Protein AF-A0A5Z2PN87-F1 (afdb_monomer_lite)

Organism: Salmonella enterica (NCBI:txid28901)

Secondary structure (DSSP, 8-state):
-HHHHHHHHHHHHHHHHHS---PPPPP------S----S-STHHHHHHHTTS-HHHHHHHHPPSTT-HHHHHHH--

pLDDT: mean 81.68, std 16.42, range [54.25, 97.56]

Structure (mmCIF, N/CA/C/O backbone):
data_AF-A0A5Z2PN87-F1
#
_entry.id   AF-A0A5Z2PN87-F1
#
loop_
_atom_site.group_PDB
_atom_site.id
_atom_site.type_symbol
_atom_site.label_atom_id
_atom_site.label_alt_id
_atom_site.label_comp_id
_atom_site.label_asym_id
_atom_site.label_entity_id
_atom_site.label_seq_id
_atom_site.pdbx_PDB_ins_code
_atom_site.Cartn_x
_atom_site.Cartn_y
_atom_site.Cartn_z
_atom_site.occupancy
_atom_site.B_iso_or_equiv
_atom_site.auth_seq_id
_atom_site.auth_comp_id
_atom_site.auth_asym_id
_atom_site.auth_atom_id
_atom_site.pdbx_PDB_model_num
ATOM 1 N N . MET A 1 1 ? 49.199 4.966 -33.720 1.00 55.34 1 MET A N 1
ATOM 2 C CA . MET A 1 1 ? 47.799 5.340 -34.057 1.00 55.34 1 MET A CA 1
ATOM 3 C C . MET A 1 1 ? 46.799 4.178 -34.031 1.00 55.34 1 MET A C 1
ATOM 5 O O . MET A 1 1 ? 45.685 4.405 -33.584 1.00 55.34 1 MET A O 1
ATOM 9 N N . LYS A 1 2 ? 47.146 2.954 -34.469 1.00 57.59 2 LYS A N 1
ATOM 10 C CA . LYS A 1 2 ? 46.189 1.825 -34.567 1.00 57.59 2 LYS A CA 1
ATOM 11 C C . LYS A 1 2 ? 45.680 1.289 -33.214 1.00 57.59 2 LYS A C 1
ATOM 13 O O . LYS A 1 2 ? 44.504 0.975 -33.085 1.00 57.59 2 LYS A O 1
ATOM 18 N N . THR A 1 3 ? 46.533 1.259 -32.192 1.00 57.53 3 THR A N 1
ATOM 19 C CA . THR A 1 3 ? 46.209 0.765 -30.839 1.00 57.53 3 THR A CA 1
ATOM 20 C C . THR A 1 3 ? 45.216 1.655 -30.088 1.00 57.53 3 THR A C 1
ATOM 22 O O . THR A 1 3 ? 44.276 1.149 -29.486 1.00 57.53 3 THR A O 1
ATOM 25 N N . HIS A 1 4 ? 45.343 2.981 -30.186 1.00 56.38 4 HIS A N 1
ATOM 26 C CA . HIS A 1 4 ? 44.392 3.913 -29.562 1.00 56.38 4 HIS A CA 1
ATOM 27 C C . HIS A 1 4 ? 43.006 3.887 -30.218 1.00 56.38 4 HIS A C 1
ATOM 29 O O . HIS A 1 4 ? 42.006 4.117 -29.543 1.00 56.38 4 HIS A O 1
ATOM 35 N N . HIS A 1 5 ? 42.934 3.583 -31.518 1.00 58.72 5 HIS A N 1
ATOM 36 C CA . HIS A 1 5 ? 41.660 3.404 -32.212 1.00 58.72 5 HIS A CA 1
ATOM 37 C C . HIS A 1 5 ? 40.937 2.138 -31.746 1.00 58.72 5 HIS A C 1
ATOM 39 O O . HIS A 1 5 ? 39.737 2.186 -31.499 1.00 58.72 5 HIS A O 1
ATOM 45 N N . LEU A 1 6 ? 41.676 1.040 -31.557 1.00 58.25 6 LEU A N 1
ATOM 46 C CA . LEU A 1 6 ? 41.124 -0.224 -31.072 1.00 58.25 6 LEU A CA 1
ATOM 47 C C . LEU A 1 6 ? 40.584 -0.095 -29.637 1.00 58.25 6 LEU A C 1
ATOM 49 O O . LEU A 1 6 ? 39.470 -0.524 -29.356 1.00 58.25 6 LEU A O 1
ATOM 53 N N . ILE A 1 7 ? 41.331 0.579 -28.754 1.00 61.66 7 ILE A N 1
ATOM 54 C CA . ILE A 1 7 ? 40.911 0.835 -27.364 1.00 61.66 7 ILE A CA 1
ATOM 55 C C . ILE A 1 7 ? 39.638 1.692 -27.322 1.00 61.66 7 ILE A C 1
ATOM 57 O O . ILE A 1 7 ? 38.727 1.406 -26.549 1.00 61.66 7 ILE A O 1
ATOM 61 N N . ARG A 1 8 ? 39.541 2.715 -28.180 1.00 60.12 8 ARG A N 1
ATOM 62 C CA . ARG A 1 8 ? 38.350 3.573 -28.261 1.00 60.12 8 ARG A CA 1
ATOM 63 C C . ARG A 1 8 ? 37.110 2.815 -28.732 1.00 60.12 8 ARG A C 1
ATOM 65 O O . ARG A 1 8 ? 36.052 3.011 -28.152 1.00 60.12 8 ARG A O 1
ATOM 72 N N . VAL A 1 9 ? 37.250 1.930 -29.720 1.00 61.44 9 VAL A N 1
ATOM 73 C CA . VAL A 1 9 ? 36.135 1.123 -30.249 1.00 61.44 9 VAL A CA 1
ATOM 74 C C . VAL A 1 9 ? 35.618 0.120 -29.211 1.00 61.44 9 VAL A C 1
ATOM 76 O O . VAL A 1 9 ? 34.407 -0.022 -29.041 1.00 61.44 9 VAL A O 1
ATOM 79 N N . VAL A 1 10 ? 36.519 -0.527 -28.465 1.00 63.16 10 VAL A N 1
ATOM 80 C CA . VAL A 1 10 ? 36.144 -1.451 -27.380 1.00 63.16 10 VAL A CA 1
ATOM 81 C C . VAL A 1 10 ? 35.446 -0.706 -26.237 1.00 63.16 10 VAL A C 1
ATOM 83 O O . VAL A 1 10 ? 34.423 -1.172 -25.741 1.00 63.16 10 VAL A O 1
ATOM 86 N N . ALA A 1 11 ? 35.934 0.481 -25.866 1.00 60.94 11 ALA A N 1
ATOM 87 C CA . ALA A 1 11 ? 35.310 1.303 -24.829 1.00 60.94 11 ALA A CA 1
ATOM 88 C C . ALA A 1 11 ? 33.893 1.774 -25.213 1.00 60.94 11 ALA A C 1
ATOM 90 O O . ALA A 1 11 ? 32.994 1.759 -24.375 1.00 60.94 11 ALA A O 1
ATOM 91 N N . SER A 1 12 ? 33.661 2.139 -26.479 1.00 60.12 12 SER A N 1
ATOM 92 C CA . SER A 1 12 ? 32.333 2.547 -26.957 1.00 60.12 12 SER A CA 1
ATOM 93 C C . SER A 1 12 ? 31.332 1.389 -27.038 1.00 60.12 12 SER A C 1
ATOM 95 O O . SER A 1 12 ? 30.154 1.585 -26.753 1.00 60.12 12 SER A O 1
ATOM 97 N N . LEU A 1 13 ? 31.785 0.173 -27.364 1.00 59.72 13 LEU A N 1
ATOM 98 C CA . LEU A 1 13 ? 30.917 -1.008 -27.388 1.00 59.72 13 LEU A CA 1
ATOM 99 C C . LEU A 1 13 ? 30.534 -1.457 -25.966 1.00 59.72 13 LEU A C 1
ATOM 101 O O . LEU A 1 13 ? 29.399 -1.862 -25.730 1.00 59.72 13 LEU A O 1
ATOM 105 N N . ALA A 1 14 ? 31.452 -1.309 -25.006 1.00 60.78 14 ALA A N 1
ATOM 106 C CA . ALA A 1 14 ? 31.182 -1.564 -23.594 1.00 60.78 14 ALA A CA 1
ATOM 107 C C . ALA A 1 14 ? 30.173 -0.565 -22.993 1.00 60.78 14 ALA A C 1
ATOM 109 O O . ALA A 1 14 ? 29.323 -0.980 -22.213 1.00 60.78 14 ALA A O 1
ATOM 110 N N . MET A 1 15 ? 30.211 0.718 -23.387 1.00 61.28 15 MET A N 1
ATOM 111 C CA . MET A 1 15 ? 29.207 1.711 -22.961 1.00 61.28 15 MET A CA 1
ATOM 112 C C . MET A 1 15 ? 27.797 1.418 -23.495 1.00 61.28 15 MET A C 1
ATOM 114 O O . MET A 1 15 ? 26.822 1.657 -22.792 1.00 61.28 15 MET A O 1
ATOM 118 N N . LEU A 1 16 ? 27.677 0.873 -24.709 1.00 57.84 16 LEU A N 1
ATOM 119 C CA . LEU A 1 16 ? 26.389 0.445 -25.277 1.00 57.84 16 LEU A CA 1
ATOM 120 C C . LEU A 1 16 ? 25.820 -0.802 -24.580 1.00 57.84 16 LEU A C 1
ATOM 122 O O . LEU A 1 16 ? 24.606 -0.968 -24.511 1.00 57.84 16 LEU A O 1
ATOM 126 N N . ALA A 1 17 ? 26.684 -1.665 -24.039 1.00 59.00 17 ALA A N 1
ATOM 127 C CA . ALA A 1 17 ? 26.270 -2.828 -23.253 1.00 59.00 17 ALA A CA 1
ATOM 128 C C . ALA A 1 17 ? 25.887 -2.473 -21.80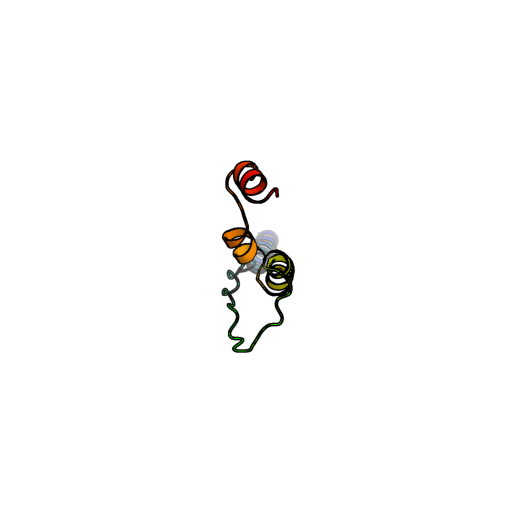2 1.00 59.00 17 ALA A C 1
ATOM 130 O O . ALA A 1 17 ? 25.139 -3.218 -21.172 1.00 59.00 17 ALA A O 1
ATOM 131 N N . THR A 1 18 ? 26.385 -1.352 -21.264 1.00 56.94 18 THR A N 1
ATOM 132 C CA . THR A 1 18 ? 26.067 -0.867 -19.907 1.00 56.94 18 THR A CA 1
ATOM 133 C C . THR A 1 18 ? 25.006 0.225 -19.869 1.00 56.94 18 THR A C 1
ATOM 135 O O . THR A 1 18 ? 24.478 0.499 -18.789 1.00 56.94 18 THR A O 1
ATOM 138 N N . SER A 1 19 ? 24.611 0.795 -21.013 1.00 56.28 19 SER A N 1
ATOM 139 C CA . SER A 1 19 ? 23.323 1.474 -21.145 1.00 56.28 19 SER A CA 1
ATOM 140 C C . SER A 1 19 ? 22.229 0.414 -21.114 1.00 56.28 19 SER A C 1
ATOM 142 O O . SER A 1 19 ? 21.639 0.066 -22.137 1.00 56.28 19 SER A O 1
ATOM 144 N N . GLY A 1 20 ? 22.006 -0.151 -19.926 1.00 55.00 20 GLY A N 1
ATOM 145 C CA . GLY A 1 20 ? 20.803 -0.891 -19.628 1.00 55.00 20 GLY A CA 1
ATOM 146 C C . GLY A 1 20 ? 19.653 -0.015 -20.080 1.00 55.00 20 GLY A C 1
ATOM 147 O O . GLY A 1 20 ? 19.407 1.047 -19.507 1.00 55.00 20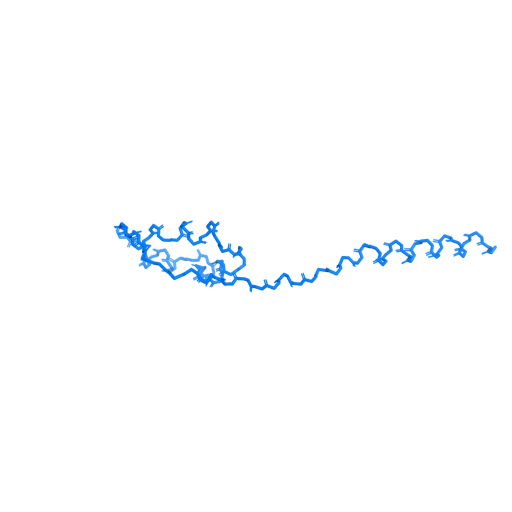 GLY A O 1
ATOM 148 N N . LEU A 1 21 ? 18.998 -0.436 -21.157 1.00 54.25 21 LEU A N 1
ATOM 149 C CA . LEU A 1 21 ? 17.654 -0.006 -21.460 1.00 54.25 21 LEU A CA 1
ATOM 150 C C . LEU A 1 21 ? 16.842 -0.479 -20.258 1.00 54.25 21 LEU A C 1
ATOM 152 O O . LEU A 1 21 ? 16.350 -1.604 -20.222 1.00 54.25 21 LEU A O 1
ATOM 156 N N . ALA A 1 22 ? 16.801 0.353 -19.219 1.00 58.06 22 ALA A N 1
ATOM 157 C CA . ALA A 1 22 ? 15.827 0.271 -18.160 1.00 58.06 22 ALA A CA 1
ATOM 158 C C . ALA A 1 22 ? 14.501 0.619 -18.830 1.00 58.06 22 ALA A C 1
ATOM 160 O O . ALA A 1 22 ? 14.006 1.740 -18.745 1.00 58.06 22 ALA A O 1
ATOM 161 N N . TYR A 1 23 ? 13.986 -0.328 -19.613 1.00 57.16 23 TYR A N 1
ATOM 162 C CA . TYR A 1 23 ? 12.595 -0.330 -19.991 1.00 57.16 23 TYR A CA 1
ATOM 163 C C . TYR A 1 23 ? 11.846 -0.260 -18.667 1.00 57.16 23 TYR A C 1
ATOM 165 O O . TYR A 1 23 ? 12.025 -1.134 -17.818 1.00 57.16 23 TYR A O 1
ATOM 173 N N . ALA A 1 24 ? 11.107 0.831 -18.453 1.00 63.50 24 ALA A N 1
ATOM 174 C CA . ALA A 1 24 ? 10.150 0.887 -17.365 1.00 63.50 24 ALA A CA 1
ATOM 175 C C . ALA A 1 24 ? 9.297 -0.376 -17.497 1.00 63.50 24 ALA A C 1
ATOM 177 O O . ALA A 1 24 ? 8.706 -0.600 -18.556 1.00 63.50 24 ALA A O 1
ATOM 178 N N . GLU A 1 25 ? 9.352 -1.253 -16.492 1.00 70.44 25 GLU A N 1
ATOM 179 C CA . GLU A 1 25 ? 8.554 -2.469 -16.518 1.00 70.44 25 GLU A CA 1
ATOM 180 C C . GLU A 1 25 ? 7.089 -2.044 -16.670 1.00 70.44 25 GLU A C 1
ATOM 182 O O . GLU A 1 25 ? 6.625 -1.122 -15.999 1.00 70.44 25 GLU A O 1
ATOM 187 N N . GLU A 1 26 ? 6.385 -2.644 -17.627 1.00 82.12 26 GLU A N 1
ATOM 188 C CA . GLU A 1 26 ? 4.984 -2.319 -17.861 1.00 82.12 26 GLU A CA 1
ATOM 189 C C . GLU A 1 26 ? 4.176 -2.661 -16.605 1.00 82.12 26 GLU A C 1
ATOM 191 O O . GLU A 1 26 ? 4.261 -3.782 -16.093 1.00 82.12 26 GLU A O 1
ATOM 196 N N . TYR A 1 27 ? 3.407 -1.694 -16.099 1.00 85.81 27 TYR A N 1
ATOM 197 C CA . TYR A 1 27 ? 2.618 -1.872 -14.885 1.00 85.81 27 TYR A CA 1
ATOM 198 C C . TYR A 1 27 ? 1.604 -3.012 -15.050 1.00 85.81 27 TYR A C 1
ATOM 200 O O . TYR A 1 27 ? 0.784 -3.010 -15.970 1.00 85.81 27 TYR A O 1
ATOM 208 N N . LYS A 1 28 ? 1.616 -3.969 -14.116 1.00 87.94 28 LYS A N 1
ATOM 209 C CA . LYS A 1 28 ? 0.711 -5.128 -14.118 1.00 87.94 28 LYS A CA 1
ATOM 210 C C . LYS A 1 28 ? -0.324 -5.009 -13.006 1.00 87.94 28 LYS A C 1
ATOM 212 O O . LYS A 1 28 ? -0.035 -5.269 -11.839 1.00 87.94 28 LYS A O 1
ATOM 217 N N . ALA A 1 29 ? -1.550 -4.658 -13.382 1.00 91.44 29 ALA A N 1
ATOM 218 C CA . ALA A 1 29 ? -2.697 -4.694 -12.481 1.00 91.44 29 ALA A CA 1
ATOM 219 C C . ALA A 1 29 ? -3.202 -6.132 -12.256 1.00 91.44 29 ALA A C 1
ATOM 221 O O . ALA A 1 29 ? -3.017 -7.019 -13.089 1.00 91.44 29 ALA A O 1
ATOM 222 N N . SER A 1 30 ? -3.887 -6.354 -11.132 1.00 93.25 30 SER A N 1
ATOM 223 C CA . SER A 1 30 ? -4.588 -7.615 -10.876 1.00 93.25 30 SER A CA 1
ATOM 224 C C . SER A 1 30 ? -5.793 -7.766 -11.807 1.00 93.25 30 SER A C 1
ATOM 226 O O . SER A 1 30 ? -6.586 -6.838 -11.937 1.00 93.25 30 SER A O 1
ATOM 228 N N . THR A 1 31 ? -5.971 -8.958 -12.372 1.00 96.06 31 THR A N 1
ATOM 229 C CA . THR A 1 31 ? -7.162 -9.375 -13.138 1.00 96.06 31 THR A CA 1
ATOM 230 C C . THR A 1 31 ? -7.991 -10.440 -12.406 1.00 96.06 31 THR A C 1
ATOM 232 O O . THR A 1 31 ? -8.884 -11.052 -12.984 1.00 96.06 31 THR A O 1
ATOM 235 N N . ASP A 1 32 ? -7.676 -10.697 -11.132 1.00 94.69 32 ASP A N 1
ATOM 236 C CA . ASP A 1 32 ? -8.380 -11.673 -10.300 1.00 94.69 32 ASP A CA 1
ATOM 237 C C . ASP A 1 32 ? -9.842 -11.270 -10.050 1.00 94.69 32 ASP A C 1
ATOM 239 O O . ASP A 1 32 ? -10.103 -10.311 -9.328 1.00 94.69 32 ASP A O 1
ATOM 243 N N . GLU A 1 33 ? -10.778 -12.100 -10.506 1.00 96.50 33 GLU A N 1
ATOM 244 C CA . GLU A 1 33 ? -12.206 -11.993 -10.190 1.00 96.50 33 GLU A CA 1
ATOM 245 C C . GLU A 1 33 ? -12.630 -13.146 -9.275 1.00 96.50 33 GLU A C 1
ATOM 247 O O . GLU A 1 33 ? -12.846 -14.278 -9.714 1.00 96.50 33 GLU A O 1
ATOM 252 N N . LYS A 1 34 ? -12.687 -12.888 -7.964 1.00 94.94 34 LYS A N 1
ATOM 253 C CA . LYS A 1 34 ? -13.093 -13.881 -6.956 1.00 94.94 34 LYS A CA 1
ATOM 254 C C . LYS A 1 34 ? -13.504 -13.233 -5.641 1.00 94.94 34 LYS A C 1
ATOM 256 O O . LYS A 1 34 ? -13.009 -12.170 -5.271 1.00 94.94 34 LYS A O 1
ATOM 261 N N . ALA A 1 35 ? -14.337 -13.938 -4.879 1.00 96.12 35 ALA A N 1
ATOM 262 C CA . ALA A 1 35 ? -14.626 -13.562 -3.502 1.00 96.12 35 ALA A CA 1
ATOM 263 C C . ALA A 1 35 ? -13.348 -13.585 -2.645 1.00 96.12 35 ALA A C 1
ATOM 265 O O . ALA A 1 35 ? -12.506 -14.479 -2.770 1.00 96.12 35 ALA A O 1
ATOM 266 N N . ILE A 1 36 ? -13.227 -12.621 -1.732 1.00 93.38 36 ILE A N 1
ATOM 267 C CA . ILE A 1 36 ? -12.134 -12.567 -0.763 1.00 93.38 36 ILE A CA 1
ATOM 268 C C . ILE A 1 36 ? -12.661 -12.744 0.655 1.00 93.38 36 ILE A C 1
ATOM 270 O O . ILE A 1 36 ? -13.646 -12.132 1.058 1.00 93.38 36 ILE A O 1
ATOM 274 N N . LYS A 1 37 ? -11.953 -13.544 1.453 1.00 91.44 37 LYS A N 1
ATOM 275 C CA . LYS A 1 37 ? -12.151 -13.545 2.902 1.00 91.44 37 LYS A CA 1
ATOM 276 C C . LYS A 1 37 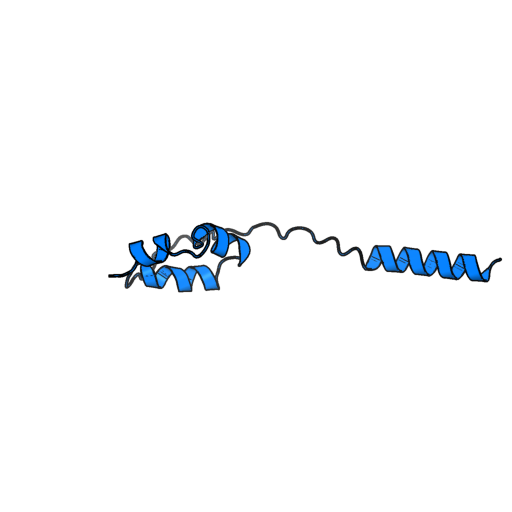? -11.596 -12.237 3.460 1.00 91.44 37 LYS A C 1
ATOM 278 O O . LYS A 1 37 ? -10.426 -11.934 3.231 1.00 91.44 37 LYS A O 1
ATOM 283 N N . MET A 1 38 ? -12.414 -11.477 4.177 1.00 91.31 38 MET A N 1
ATOM 284 C CA . MET A 1 38 ? -12.024 -10.213 4.800 1.00 91.31 38 MET A CA 1
ATOM 285 C C . MET A 1 38 ? -12.366 -10.271 6.284 1.00 91.31 38 MET A C 1
ATOM 287 O O . MET A 1 38 ? -13.526 -10.417 6.650 1.00 91.31 38 MET A O 1
ATOM 291 N N . THR A 1 39 ? -11.339 -10.214 7.128 1.00 91.12 39 THR A N 1
ATOM 292 C CA . THR A 1 39 ? -11.490 -10.189 8.590 1.00 91.12 39 THR A CA 1
ATOM 293 C C . THR A 1 39 ? -11.583 -8.761 9.115 1.00 91.12 39 THR A C 1
ATOM 295 O O . THR A 1 39 ? -12.335 -8.500 10.043 1.00 91.12 39 THR A O 1
ATOM 298 N N . ASN A 1 40 ? -10.837 -7.836 8.509 1.00 92.25 40 ASN A N 1
ATOM 299 C CA . ASN A 1 40 ? -10.953 -6.387 8.673 1.00 92.25 40 ASN A CA 1
ATOM 300 C C . ASN A 1 40 ? -10.282 -5.688 7.475 1.00 92.25 40 ASN A C 1
ATOM 302 O O . ASN A 1 40 ? -9.521 -6.321 6.736 1.00 92.25 40 ASN A O 1
ATOM 306 N N . VAL A 1 41 ? -10.553 -4.395 7.291 1.00 93.12 41 VAL A N 1
ATOM 307 C CA . VAL A 1 41 ? -10.025 -3.617 6.158 1.00 93.12 41 VAL A CA 1
ATOM 308 C C . VAL A 1 41 ? -8.507 -3.419 6.259 1.00 93.12 41 VAL A C 1
ATOM 310 O O . VAL A 1 41 ? -7.815 -3.597 5.262 1.00 93.12 41 VAL A O 1
ATOM 313 N N . ALA A 1 42 ? -7.969 -3.158 7.456 1.00 92.69 42 ALA A N 1
ATOM 314 C CA . ALA A 1 42 ? -6.532 -2.935 7.666 1.00 92.69 42 ALA A CA 1
ATOM 315 C C . ALA A 1 42 ? -5.663 -4.122 7.202 1.00 92.69 42 ALA A C 1
ATOM 317 O O . ALA A 1 42 ? -4.604 -3.947 6.605 1.00 92.69 42 ALA A O 1
ATOM 318 N N . SER A 1 43 ? -6.146 -5.354 7.381 1.00 91.25 43 SER A N 1
ATOM 319 C CA . SER A 1 43 ? -5.454 -6.574 6.946 1.00 91.25 43 SER A CA 1
ATOM 320 C C . SER A 1 43 ? -5.289 -6.698 5.424 1.00 91.25 43 SER A C 1
ATOM 322 O O . SER A 1 43 ? -4.508 -7.529 4.953 1.00 91.25 43 SER A O 1
ATOM 324 N N . LEU A 1 44 ? -6.019 -5.899 4.637 1.00 94.00 44 LEU A N 1
ATOM 325 C CA . LEU A 1 44 ? -5.905 -5.903 3.181 1.00 94.00 44 LEU A CA 1
ATOM 326 C C . LEU A 1 44 ? -4.613 -5.239 2.697 1.00 94.00 44 LEU A C 1
ATOM 328 O O . LEU A 1 44 ? -4.098 -5.662 1.665 1.00 94.00 44 LEU A O 1
ATOM 332 N N . GLU A 1 45 ? -4.050 -4.281 3.440 1.00 94.50 45 GLU A N 1
ATOM 333 C CA . GLU A 1 45 ? -2.822 -3.573 3.048 1.00 94.50 45 GLU A CA 1
ATOM 334 C C . GLU A 1 45 ? -1.660 -4.555 2.836 1.00 94.50 45 GLU A C 1
ATOM 336 O O . GLU A 1 45 ? -1.092 -4.620 1.746 1.00 94.50 45 GLU A O 1
ATOM 341 N N . ALA A 1 46 ? -1.399 -5.424 3.819 1.00 93.12 46 ALA A N 1
ATOM 342 C CA . ALA A 1 46 ? -0.356 -6.450 3.726 1.00 93.12 46 ALA A CA 1
ATOM 343 C C . ALA A 1 46 ? -0.601 -7.447 2.576 1.00 93.12 46 ALA A C 1
ATOM 345 O O . ALA A 1 46 ? 0.337 -7.913 1.925 1.00 93.12 46 ALA A O 1
ATOM 346 N N . ARG A 1 47 ? -1.870 -7.769 2.288 1.00 93.06 47 ARG A N 1
ATOM 347 C CA . ARG A 1 47 ? -2.237 -8.667 1.180 1.00 93.06 47 ARG A CA 1
ATOM 348 C C . ARG A 1 47 ? -1.987 -8.037 -0.187 1.00 93.06 47 ARG A C 1
ATOM 350 O O . ARG A 1 47 ? -1.619 -8.761 -1.110 1.00 93.06 47 ARG A O 1
ATOM 357 N N . VAL A 1 48 ? -2.214 -6.731 -0.327 1.00 93.88 48 VAL A N 1
ATOM 358 C CA . VAL A 1 48 ? -1.956 -5.988 -1.569 1.00 93.88 48 VAL A CA 1
ATOM 359 C C . VAL A 1 48 ? -0.458 -5.751 -1.745 1.00 93.88 48 VAL A C 1
ATOM 361 O O . VAL A 1 48 ? 0.059 -6.007 -2.829 1.00 93.88 48 VAL A O 1
ATOM 364 N N . GLN A 1 49 ? 0.261 -5.376 -0.682 1.00 94.88 49 GLN A N 1
ATOM 365 C CA . GLN A 1 49 ? 1.709 -5.147 -0.712 1.00 94.88 49 GLN A CA 1
ATOM 366 C C . GLN A 1 49 ? 2.490 -6.357 -1.243 1.00 94.88 49 GLN A C 1
ATOM 368 O O . GLN A 1 49 ? 3.431 -6.196 -2.012 1.00 94.88 49 GLN A O 1
ATOM 373 N N . ALA A 1 50 ? 2.082 -7.575 -0.875 1.00 92.25 50 ALA A N 1
ATOM 374 C CA . ALA A 1 50 ? 2.734 -8.808 -1.320 1.00 92.25 50 ALA A CA 1
ATOM 375 C C . ALA A 1 50 ? 2.505 -9.148 -2.808 1.00 92.25 50 ALA A C 1
ATOM 377 O O . ALA A 1 50 ? 3.148 -10.053 -3.335 1.00 92.25 50 ALA A O 1
ATOM 378 N N . ARG A 1 51 ? 1.551 -8.486 -3.471 1.00 90.88 51 ARG A N 1
ATOM 379 C CA . ARG A 1 51 ? 1.079 -8.836 -4.822 1.00 90.88 51 ARG A CA 1
ATOM 380 C C . ARG A 1 51 ? 1.223 -7.709 -5.838 1.00 90.88 51 ARG A C 1
ATOM 382 O O . ARG A 1 51 ? 1.045 -7.954 -7.026 1.00 90.88 51 ARG A O 1
ATOM 389 N N . MET A 1 52 ? 1.479 -6.495 -5.369 1.00 92.56 52 MET A N 1
ATOM 390 C CA . MET A 1 52 ? 1.562 -5.291 -6.179 1.00 92.56 52 MET A CA 1
ATOM 391 C C . MET A 1 52 ? 3.016 -4.858 -6.328 1.00 92.56 52 MET A C 1
ATOM 393 O O . MET A 1 52 ? 3.842 -5.062 -5.439 1.00 92.56 52 MET A O 1
ATOM 397 N N . GLU A 1 53 ? 3.325 -4.228 -7.454 1.00 90.69 53 GLU A N 1
ATOM 398 C CA . GLU A 1 53 ? 4.613 -3.577 -7.646 1.00 90.69 53 GLU A CA 1
ATOM 399 C C . GLU A 1 53 ? 4.849 -2.508 -6.563 1.00 90.69 53 GLU A C 1
ATOM 401 O O . GLU A 1 53 ? 3.941 -1.756 -6.197 1.00 90.69 53 GLU A O 1
ATOM 406 N N . LYS A 1 54 ? 6.085 -2.412 -6.060 1.00 88.12 54 LYS A N 1
ATOM 407 C CA . LYS A 1 54 ? 6.436 -1.519 -4.946 1.00 88.12 54 LYS A CA 1
ATOM 408 C C . LYS A 1 54 ? 6.090 -0.050 -5.224 1.00 88.12 54 LYS A C 1
ATOM 410 O O . LYS A 1 54 ? 5.628 0.632 -4.312 1.00 88.12 54 LYS A O 1
ATOM 415 N N . GLY A 1 55 ? 6.301 0.425 -6.455 1.00 90.00 55 GLY A N 1
ATOM 416 C CA . GLY A 1 55 ? 5.989 1.802 -6.851 1.00 90.00 55 GLY A CA 1
ATOM 417 C C . GLY A 1 55 ? 4.491 2.102 -6.787 1.00 90.00 55 GLY A C 1
ATOM 418 O O . GLY A 1 55 ? 4.076 3.059 -6.137 1.00 90.00 55 GLY A O 1
ATOM 419 N N . ALA A 1 56 ? 3.673 1.235 -7.384 1.00 93.00 56 ALA A N 1
ATOM 420 C CA . ALA A 1 56 ? 2.218 1.366 -7.368 1.00 93.00 56 ALA A CA 1
ATOM 421 C C . ALA A 1 56 ? 1.626 1.232 -5.957 1.00 93.00 56 ALA A C 1
ATOM 423 O O . ALA A 1 56 ? 0.750 2.009 -5.579 1.00 93.00 56 ALA A O 1
ATOM 424 N N . PHE A 1 57 ? 2.144 0.302 -5.146 1.00 95.12 57 PHE A N 1
ATOM 425 C CA . PHE A 1 57 ? 1.724 0.176 -3.752 1.00 95.12 57 PHE A CA 1
ATOM 426 C C . PHE A 1 57 ? 2.017 1.457 -2.965 1.00 95.12 57 PHE A C 1
ATOM 428 O O . PHE A 1 57 ? 1.136 1.967 -2.276 1.00 95.12 57 PHE A O 1
ATOM 435 N N . GLY A 1 58 ? 3.229 2.004 -3.103 1.00 94.31 58 GLY A N 1
ATOM 436 C CA . GLY A 1 58 ? 3.616 3.256 -2.455 1.00 94.31 58 GLY A CA 1
ATOM 437 C C . GLY A 1 58 ? 2.745 4.439 -2.880 1.00 94.31 58 GLY A C 1
ATOM 438 O O . GLY A 1 58 ? 2.364 5.236 -2.030 1.00 94.31 58 GLY A O 1
ATOM 439 N N . TYR A 1 59 ? 2.372 4.512 -4.160 1.00 94.50 59 TYR A N 1
ATOM 440 C CA . TYR A 1 59 ? 1.476 5.547 -4.683 1.00 94.50 59 TYR A CA 1
ATOM 441 C C . TYR A 1 59 ? 0.071 5.503 -4.061 1.00 94.50 59 TYR A C 1
ATOM 443 O O . TYR A 1 59 ? -0.523 6.547 -3.818 1.00 94.50 59 TYR A O 1
ATOM 451 N N . ILE A 1 60 ? -0.462 4.306 -3.794 1.00 94.75 60 ILE A N 1
ATOM 452 C CA . ILE A 1 60 ? -1.804 4.131 -3.213 1.00 94.75 60 ILE A CA 1
ATOM 453 C C . ILE A 1 60 ? -1.788 4.315 -1.695 1.00 94.75 60 ILE A C 1
ATOM 455 O O . ILE A 1 60 ? -2.682 4.942 -1.134 1.00 94.75 60 ILE A O 1
ATOM 459 N N . ARG A 1 61 ? -0.809 3.706 -1.024 1.00 95.50 61 ARG A N 1
ATOM 460 C CA . ARG A 1 61 ? -0.760 3.634 0.436 1.00 95.50 61 ARG A CA 1
ATOM 461 C C . ARG A 1 61 ? -0.188 4.904 1.064 1.00 95.50 61 ARG A C 1
ATOM 463 O O . ARG A 1 61 ? -0.554 5.234 2.188 1.00 95.50 61 ARG A O 1
ATOM 470 N N . GLY A 1 62 ? 0.767 5.540 0.391 1.00 94.62 62 GLY A N 1
ATOM 471 C CA . GLY A 1 62 ? 1.572 6.621 0.950 1.00 94.62 62 GLY A CA 1
ATOM 472 C C . GLY A 1 62 ? 0.758 7.860 1.318 1.00 94.62 62 GLY A C 1
ATOM 473 O O . GLY A 1 62 ? -0.182 8.241 0.622 1.00 94.62 62 GLY A O 1
ATOM 474 N N . GLY A 1 63 ? 1.152 8.505 2.412 1.00 95.88 63 GLY A N 1
ATOM 475 C CA . GLY A 1 63 ? 0.691 9.840 2.786 1.00 95.88 63 GLY A CA 1
ATOM 476 C C . GLY A 1 63 ? 1.634 10.941 2.292 1.00 95.88 63 GLY A C 1
ATOM 477 O O . GLY A 1 63 ? 2.712 10.680 1.760 1.00 95.88 63 GLY A O 1
ATOM 478 N N . ALA A 1 64 ? 1.228 12.197 2.480 1.00 96.62 64 ALA A N 1
ATOM 479 C CA . ALA A 1 64 ? 2.094 13.344 2.222 1.00 96.62 64 ALA A CA 1
ATOM 480 C C . ALA A 1 64 ? 3.134 13.529 3.342 1.00 96.62 64 ALA A C 1
ATOM 482 O O . ALA A 1 64 ? 2.853 13.232 4.504 1.00 96.62 64 ALA A O 1
ATOM 483 N N . GLU A 1 65 ? 4.295 14.080 2.978 1.00 96.81 65 GLU A N 1
ATOM 484 C CA . GLU A 1 65 ? 5.382 14.458 3.893 1.00 96.81 65 GLU A CA 1
ATOM 485 C C . GLU A 1 65 ? 5.831 13.304 4.812 1.00 96.81 65 GLU A C 1
ATOM 487 O O . GLU A 1 65 ? 6.369 12.310 4.329 1.00 96.81 65 GLU A O 1
ATOM 492 N N . ASP A 1 66 ? 5.643 13.432 6.124 1.00 96.81 66 ASP A N 1
ATOM 493 C CA . ASP A 1 66 ? 6.005 12.447 7.152 1.00 96.81 66 ASP A CA 1
ATOM 494 C C . ASP A 1 66 ? 4.839 11.515 7.543 1.00 96.81 66 ASP A C 1
ATOM 496 O O . ASP A 1 66 ? 4.931 10.729 8.495 1.00 96.81 66 ASP A O 1
ATOM 500 N N . GLU A 1 67 ? 3.735 11.597 6.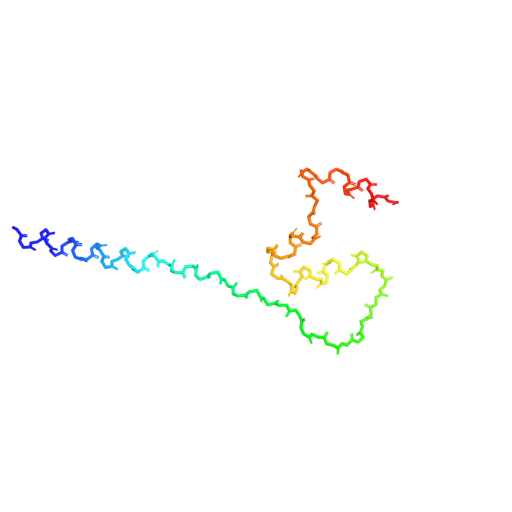797 1.00 97.56 67 GLU A N 1
ATOM 501 C CA . GLU A 1 67 ? 2.494 10.860 7.015 1.00 97.56 67 GLU A CA 1
ATOM 502 C C . GLU A 1 67 ? 1.825 11.142 8.375 1.00 97.56 67 GLU A C 1
ATOM 504 O O . GLU A 1 67 ? 0.989 10.347 8.812 1.00 97.56 67 GLU A O 1
ATOM 509 N N . ASN A 1 68 ? 2.133 12.259 9.051 1.00 97.56 68 ASN A N 1
ATOM 510 C CA . ASN A 1 68 ? 1.561 12.569 10.366 1.00 97.56 68 ASN A CA 1
ATOM 511 C C . ASN A 1 68 ? 0.023 12.561 10.344 1.00 97.56 68 ASN A C 1
ATOM 513 O O . ASN A 1 68 ? -0.609 11.848 11.119 1.00 97.56 68 ASN A O 1
ATOM 517 N N . ASN A 1 69 ? -0.583 13.254 9.377 1.00 96.69 69 ASN A N 1
ATOM 518 C CA . ASN A 1 69 ? -2.043 13.298 9.243 1.00 96.69 69 ASN A CA 1
ATOM 519 C C . ASN A 1 69 ? -2.647 11.930 8.892 1.00 96.69 69 ASN A C 1
ATOM 521 O O . ASN A 1 69 ? -3.737 11.605 9.355 1.00 96.69 69 ASN A O 1
ATOM 525 N N . LEU A 1 70 ? -1.953 11.115 8.088 1.00 96.25 70 LEU A N 1
ATOM 526 C CA . LEU A 1 70 ? -2.406 9.756 7.776 1.00 96.25 70 LEU A CA 1
ATOM 527 C C . LEU A 1 70 ? -2.449 8.903 9.049 1.00 96.25 70 LEU A C 1
ATOM 529 O O . LEU A 1 70 ? -3.431 8.199 9.286 1.00 96.25 70 LEU A O 1
ATOM 533 N N . ARG A 1 71 ? -1.413 9.000 9.887 1.00 95.69 71 ARG A N 1
ATOM 534 C CA . ARG A 1 71 ? -1.345 8.297 11.169 1.00 95.69 71 ARG A CA 1
ATOM 535 C C . ARG A 1 71 ? -2.446 8.766 12.114 1.00 95.69 71 ARG A C 1
ATOM 537 O O . ARG A 1 71 ? -3.226 7.941 12.567 1.00 95.69 71 ARG A O 1
ATOM 544 N N . SER A 1 72 ? -2.611 10.075 12.301 1.00 96.25 72 SER A N 1
ATOM 545 C CA . SER A 1 72 ? -3.683 10.622 13.146 1.00 96.25 72 SER A CA 1
ATOM 546 C C . SER A 1 72 ? -5.088 10.226 12.679 1.00 96.25 72 SER A C 1
ATOM 548 O O . SER A 1 72 ? -5.967 10.023 13.505 1.00 96.25 72 SER A O 1
ATOM 550 N N . ASN A 1 73 ? -5.309 10.071 11.370 1.00 94.69 73 ASN A N 1
ATOM 551 C CA . ASN A 1 73 ? -6.596 9.624 10.826 1.00 94.69 73 ASN A CA 1
ATOM 552 C C . ASN A 1 73 ? -6.866 8.122 11.020 1.00 94.69 73 ASN A C 1
ATOM 554 O O . ASN A 1 73 ? -7.995 7.679 10.815 1.00 94.69 73 ASN A O 1
ATOM 558 N N . THR A 1 74 ? -5.837 7.331 11.329 1.00 92.38 74 THR A N 1
ATOM 559 C CA . THR A 1 74 ? -5.913 5.862 11.413 1.00 92.38 74 THR A CA 1
ATOM 560 C C . THR A 1 74 ? -5.626 5.317 12.809 1.00 92.38 74 THR A C 1
ATOM 562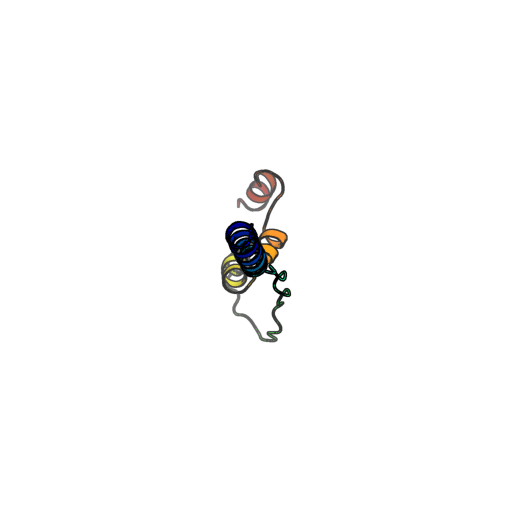 O O . THR A 1 74 ? -5.875 4.140 13.064 1.00 92.38 74 THR A O 1
ATOM 565 N N . GLU A 1 75 ? -5.153 6.161 13.724 1.00 86.56 75 GLU A N 1
ATOM 566 C CA . GLU A 1 75 ? -5.088 5.872 15.151 1.00 86.56 75 GLU A CA 1
ATOM 567 C C . GLU A 1 75 ? -6.518 5.781 15.717 1.00 86.56 75 GLU A C 1
ATOM 569 O O . GLU A 1 75 ? -7.332 6.694 15.580 1.00 86.56 75 GLU A O 1
ATOM 574 N N . SER A 1 76 ? -6.859 4.632 16.303 1.00 61.56 76 SER A N 1
ATOM 575 C CA . SER A 1 76 ? -8.130 4.348 16.988 1.00 61.56 76 SER A CA 1
ATOM 576 C C . SER A 1 76 ? -7.873 3.510 18.228 1.00 61.56 76 SER A C 1
ATOM 578 O O . SER A 1 76 ? -6.984 2.630 18.156 1.00 61.56 76 SER A O 1
#

Radius of gyration: 23.65 Å; chains: 1; bounding box: 62×28×52 Å

Sequence (76 aa):
MKTHHLIRVVASLAMLATSGLAYAEEYKASTDEKAIKMTNVASLEARVQARMEKGAFGYIRGGAEDENNLRSNTES

Foldseek 3Di:
DVVVVVVVVVVVVVVVVPPPPPPPPPFDDDPDDDDDDDPDPVVVLVVCCVPGDPVVSCVVPPDPDPCPVVCVVPPD

InterPro domains:
  IPR0137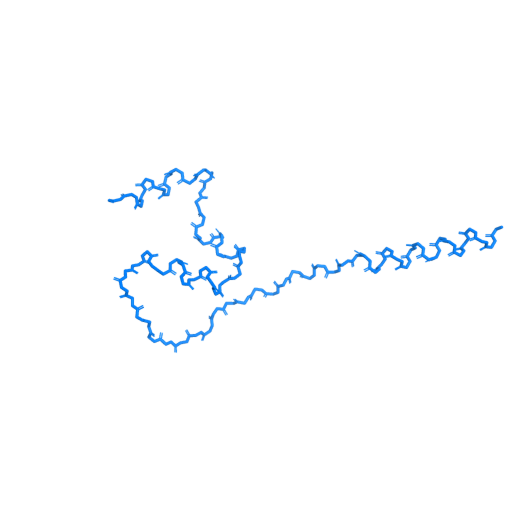85 Aldolase-type TIM barrel [G3DSA:3.20.20.70] (26-76)